Protein AF-A0A8K0Y6X9-F1 (afdb_monomer_lite)

Foldseek 3Di:
DDDDDPDDDPDPDDDDDDDPDDDPPPPDDPPVDQDFQVVCVVVPDQLLRRDDPPQWFWWAFPPPRGIHTHHPVVQVVCVVVNRTHTRD

Structure (mmCIF, N/CA/C/O backbone):
data_AF-A0A8K0Y6X9-F1
#
_entry.id   AF-A0A8K0Y6X9-F1
#
loop_
_atom_site.group_PDB
_atom_site.id
_atom_site.type_symbol
_atom_site.label_atom_id
_atom_site.label_alt_id
_atom_site.label_comp_id
_atom_site.label_asym_id
_atom_site.label_entity_id
_atom_site.label_seq_id
_atom_site.pdbx_PDB_ins_code
_atom_site.Cartn_x
_atom_site.Cartn_y
_atom_site.Cartn_z
_atom_site.occupancy
_atom_site.B_iso_or_equiv
_atom_site.auth_seq_id
_atom_site.auth_comp_id
_atom_site.auth_asym_id
_atom_site.auth_atom_id
_atom_site.pdbx_PDB_model_num
ATOM 1 N N . MET A 1 1 ? 18.172 30.274 48.089 1.00 43.72 1 MET A N 1
ATOM 2 C CA . MET A 1 1 ? 18.317 29.622 46.771 1.00 43.72 1 MET A CA 1
ATOM 3 C C . MET A 1 1 ? 16.951 29.085 46.383 1.00 43.72 1 MET A C 1
ATOM 5 O O . MET A 1 1 ? 16.524 28.102 46.969 1.00 43.72 1 MET A O 1
ATOM 9 N N . ILE A 1 2 ? 16.223 29.774 45.506 1.00 45.84 2 ILE A N 1
ATOM 10 C CA . ILE A 1 2 ? 14.954 29.282 44.953 1.00 45.84 2 ILE A CA 1
ATOM 11 C C . ILE A 1 2 ? 14.959 29.706 43.485 1.00 45.84 2 ILE A C 1
ATOM 13 O O . ILE A 1 2 ? 14.727 30.872 43.179 1.00 45.84 2 ILE A O 1
ATOM 17 N N . SER A 1 3 ? 15.324 28.786 42.595 1.00 39.22 3 SER A N 1
ATOM 18 C CA . SER A 1 3 ? 15.259 29.018 41.153 1.00 39.22 3 SER A CA 1
ATOM 19 C C . SER A 1 3 ? 13.909 28.531 40.648 1.00 39.22 3 SER A C 1
ATOM 21 O O . SER A 1 3 ? 13.661 27.333 40.537 1.00 39.22 3 SER A O 1
ATOM 23 N N . THR A 1 4 ? 13.037 29.499 40.385 1.00 43.03 4 THR A N 1
ATOM 24 C CA . THR A 1 4 ? 11.797 29.389 39.618 1.00 43.03 4 THR A CA 1
ATOM 25 C C . THR A 1 4 ? 12.045 28.634 38.311 1.00 43.03 4 THR A C 1
ATOM 27 O O . THR A 1 4 ? 12.860 29.066 37.500 1.00 43.03 4 THR A O 1
ATOM 30 N N . MET A 1 5 ? 11.337 27.526 38.086 1.00 55.81 5 MET A N 1
ATOM 31 C CA . MET A 1 5 ? 11.278 26.892 36.767 1.00 55.81 5 MET A CA 1
ATOM 32 C C . MET A 1 5 ? 10.154 27.557 35.959 1.00 55.81 5 MET A C 1
ATOM 34 O O . MET A 1 5 ? 8.998 27.478 36.379 1.00 55.81 5 MET A O 1
ATOM 38 N N . PRO A 1 6 ? 10.432 28.221 34.825 1.00 53.25 6 PRO A N 1
ATOM 39 C CA . PRO A 1 6 ? 9.373 28.653 33.927 1.00 53.25 6 PRO A CA 1
ATOM 40 C C . PRO A 1 6 ? 8.766 27.424 33.240 1.00 53.25 6 PRO A C 1
ATOM 42 O O . PRO A 1 6 ? 9.456 26.651 32.578 1.00 53.25 6 PRO A O 1
ATOM 45 N N . SER A 1 7 ? 7.458 27.248 33.425 1.00 45.69 7 SER A N 1
ATOM 46 C CA . SER A 1 7 ? 6.648 26.245 32.738 1.00 45.69 7 SER A CA 1
ATOM 47 C C . SER A 1 7 ? 6.648 26.544 31.235 1.00 45.69 7 SER A C 1
ATOM 49 O O . SER A 1 7 ? 5.969 27.457 30.767 1.00 45.69 7 SER A O 1
ATOM 51 N N . GLY A 1 8 ? 7.477 25.820 30.484 1.00 45.84 8 GLY A N 1
ATOM 52 C CA . GLY A 1 8 ? 7.534 25.890 29.030 1.00 45.84 8 GLY A CA 1
ATOM 53 C C . GLY A 1 8 ? 6.393 25.088 28.417 1.00 45.84 8 GLY A C 1
ATOM 54 O O . GLY A 1 8 ? 6.473 23.868 28.300 1.00 45.84 8 GLY A O 1
ATOM 55 N N . THR A 1 9 ? 5.327 25.769 28.009 1.00 45.66 9 THR A N 1
ATOM 56 C CA . THR A 1 9 ? 4.311 25.223 27.102 1.00 45.66 9 THR A CA 1
ATOM 57 C C . THR A 1 9 ? 4.956 24.859 25.768 1.00 45.66 9 THR A C 1
ATOM 59 O O . THR A 1 9 ? 5.475 25.730 25.073 1.00 45.66 9 THR A O 1
ATOM 62 N N . MET A 1 10 ? 4.902 23.576 25.396 1.00 47.94 10 MET A N 1
ATOM 63 C CA . MET A 1 10 ? 5.293 23.116 24.065 1.00 47.94 10 MET A CA 1
ATOM 64 C C . MET A 1 10 ? 4.287 23.634 23.034 1.00 47.94 10 MET A C 1
ATOM 66 O O . MET A 1 10 ? 3.167 23.138 22.908 1.00 47.94 10 MET A O 1
ATOM 70 N N . T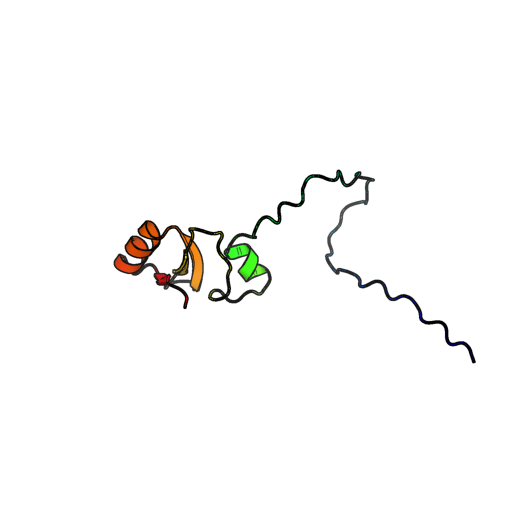HR A 1 11 ? 4.702 24.667 22.312 1.00 43.44 11 THR A N 1
ATOM 71 C CA . THR A 1 11 ? 4.036 25.222 21.140 1.00 43.44 11 THR A CA 1
ATOM 72 C C . THR A 1 11 ? 3.979 24.162 20.040 1.00 43.44 11 THR A C 1
ATOM 74 O O . THR A 1 11 ? 4.981 23.841 19.404 1.00 43.44 11 THR A O 1
ATOM 77 N N . ASN A 1 12 ? 2.785 23.615 19.804 1.00 45.50 12 ASN A N 1
ATOM 78 C CA . ASN A 1 12 ? 2.473 22.888 18.580 1.00 45.50 12 ASN A CA 1
ATOM 79 C C . ASN A 1 12 ? 2.394 23.915 17.443 1.00 45.50 12 ASN A C 1
ATOM 81 O O . ASN A 1 12 ? 1.378 24.581 17.244 1.00 45.50 12 ASN A O 1
ATOM 85 N N . SER A 1 13 ? 3.512 24.105 16.752 1.00 48.09 13 SER A N 1
ATOM 86 C CA . SER A 1 13 ? 3.596 24.964 15.579 1.00 48.09 13 SER A CA 1
ATOM 87 C C . SER A 1 13 ? 2.768 24.377 14.437 1.00 48.09 13 SER A C 1
ATOM 89 O O . SER A 1 13 ? 3.285 23.635 13.608 1.00 48.09 13 SER A O 1
ATOM 91 N N . THR A 1 14 ? 1.498 24.768 14.343 1.00 44.69 14 THR A N 1
ATOM 92 C CA . THR A 1 14 ? 0.793 24.798 13.058 1.00 44.69 14 THR A CA 1
ATOM 93 C C . THR A 1 14 ? 0.313 26.222 12.803 1.00 44.69 14 THR A C 1
ATOM 95 O O . THR A 1 14 ? -0.627 26.706 13.427 1.00 44.69 14 THR A O 1
ATOM 98 N N . MET A 1 15 ? 0.978 26.923 11.885 1.00 47.00 15 MET A N 1
ATOM 99 C CA . MET A 1 15 ? 0.449 28.168 11.333 1.00 47.00 15 MET A CA 1
ATOM 100 C C . MET A 1 15 ? -0.700 27.855 10.370 1.00 47.00 15 MET A C 1
ATOM 102 O O . MET A 1 15 ? -0.494 27.082 9.436 1.00 47.00 15 MET A O 1
ATOM 106 N N . ARG A 1 16 ? -1.840 28.547 10.501 1.00 40.84 16 ARG A N 1
ATOM 107 C CA . ARG A 1 16 ? -2.398 29.405 9.430 1.00 40.84 16 ARG A CA 1
ATOM 108 C C . ARG A 1 16 ? -3.715 30.074 9.849 1.00 40.84 16 ARG A C 1
ATOM 110 O O . ARG A 1 16 ? -4.723 29.415 10.040 1.00 40.84 16 ARG A O 1
ATOM 117 N N . ASN A 1 17 ? -3.647 31.403 9.923 1.00 48.44 17 ASN A N 1
ATOM 118 C CA . ASN A 1 17 ? -4.668 32.403 9.596 1.00 48.44 17 ASN A CA 1
ATOM 119 C C . ASN A 1 17 ? -6.150 32.007 9.788 1.00 48.44 17 ASN A C 1
ATOM 121 O O . ASN A 1 17 ? -6.788 31.490 8.875 1.00 48.44 17 ASN A O 1
ATOM 125 N N . GLY A 1 18 ? -6.711 32.342 10.948 1.00 42.97 18 GLY A N 1
ATOM 126 C CA . GLY A 1 18 ? -8.146 32.273 11.202 1.00 42.97 18 GLY A CA 1
ATOM 127 C C . GLY A 1 18 ? -8.451 32.655 12.643 1.00 42.97 18 GLY A C 1
ATOM 128 O O . GLY A 1 18 ? -7.993 32.002 13.573 1.00 42.97 18 GLY A O 1
ATOM 129 N N . THR A 1 19 ? -9.174 33.751 12.816 1.00 43.53 19 THR A N 1
ATOM 130 C CA . THR A 1 19 ? -9.683 34.303 14.072 1.00 43.53 19 THR A CA 1
ATOM 131 C C . THR A 1 19 ? -10.179 33.204 15.022 1.00 43.53 19 THR A C 1
ATOM 133 O O . THR A 1 19 ? -11.052 32.417 14.653 1.00 43.53 19 THR A O 1
ATOM 136 N N . MET A 1 20 ? -9.647 33.149 16.251 1.00 48.41 20 MET A N 1
ATOM 137 C CA . MET A 1 20 ? -10.181 32.271 17.298 1.00 48.41 20 MET A CA 1
ATOM 138 C C . MET A 1 20 ? -11.567 32.774 17.700 1.00 48.41 20 MET A C 1
ATOM 140 O O . MET A 1 20 ? -11.703 33.645 18.555 1.00 48.41 20 MET A O 1
ATOM 144 N N . THR A 1 21 ? -12.594 32.231 17.054 1.00 46.03 21 THR A N 1
ATOM 145 C CA . THR A 1 21 ? -13.982 32.420 17.469 1.00 46.03 21 THR A CA 1
ATOM 146 C C . THR A 1 21 ? -14.362 31.195 18.284 1.00 46.03 21 THR A C 1
ATOM 148 O O . THR A 1 21 ? -14.293 30.069 17.798 1.00 46.03 21 THR A O 1
ATOM 151 N N . THR A 1 22 ? -14.666 31.435 19.552 1.00 50.06 22 THR A N 1
ATOM 152 C CA . THR A 1 22 ? -15.011 30.493 20.617 1.00 50.06 22 THR A CA 1
ATOM 153 C C . THR A 1 22 ? -15.892 29.340 20.126 1.00 50.06 22 THR A C 1
ATOM 155 O O . THR A 1 22 ? -17.106 29.477 20.002 1.00 50.06 22 THR A O 1
ATOM 158 N N . GLY A 1 23 ? -15.278 28.190 19.853 1.00 44.03 23 GLY A N 1
ATOM 159 C CA . GLY A 1 23 ? -15.966 26.947 19.533 1.00 44.03 23 GLY A CA 1
ATOM 160 C C . GLY A 1 23 ? -15.750 25.956 20.662 1.00 44.03 23 GLY A C 1
ATOM 161 O O . GLY A 1 23 ? -14.647 25.448 20.834 1.00 44.03 23 GLY A O 1
ATOM 162 N N . SER A 1 24 ? -16.801 25.712 21.442 1.00 47.28 24 SER A N 1
ATOM 163 C CA . SER A 1 24 ? -16.886 24.619 22.409 1.00 47.28 24 SER A CA 1
ATOM 164 C C . SER A 1 24 ? -16.385 23.324 21.759 1.00 47.28 24 SER A C 1
ATOM 166 O O . SER A 1 24 ? -17.006 22.828 20.815 1.00 47.28 24 SER A O 1
ATOM 168 N N . MET A 1 25 ? -15.241 22.798 22.213 1.00 51.62 25 MET A N 1
ATOM 169 C CA . MET A 1 25 ? -14.788 21.465 21.818 1.00 51.62 25 MET A CA 1
ATOM 170 C C . MET A 1 25 ? -15.753 20.465 22.445 1.00 51.62 25 MET A C 1
ATOM 172 O O . MET A 1 25 ? -15.605 20.057 23.595 1.00 51.62 25 MET A O 1
ATOM 176 N N . ASN A 1 26 ? -16.800 20.137 21.692 1.00 51.09 26 ASN A N 1
ATOM 177 C CA . ASN A 1 26 ? -17.762 19.126 22.071 1.00 51.09 26 ASN A CA 1
ATOM 178 C C . ASN A 1 26 ? -17.008 17.795 22.193 1.00 51.09 26 ASN A C 1
ATOM 180 O O . ASN A 1 26 ? -16.379 17.343 21.235 1.00 51.09 26 ASN A O 1
ATOM 184 N N . SER A 1 27 ? -17.033 17.224 23.397 1.00 53.22 27 SER A N 1
ATOM 185 C CA . SER A 1 27 ? -16.472 15.922 23.750 1.00 53.22 27 SER A CA 1
ATOM 186 C C . SER A 1 27 ? -17.220 14.824 22.985 1.00 53.22 27 SER A C 1
ATOM 188 O O . SER A 1 27 ? -18.117 14.163 23.500 1.00 53.22 27 SER A O 1
ATOM 190 N N . GLY A 1 28 ? -16.904 14.686 21.700 1.00 43.28 28 GLY A N 1
ATOM 191 C CA . GLY A 1 28 ? -17.349 13.600 20.845 1.00 43.28 28 GLY A CA 1
ATOM 192 C C . GLY A 1 28 ? -16.240 12.564 20.784 1.00 43.28 28 GLY A C 1
ATOM 193 O O . GLY A 1 28 ? -15.152 12.878 20.317 1.00 43.28 28 GLY A O 1
ATOM 194 N N . SER A 1 29 ? -16.522 11.365 21.297 1.00 43.41 29 SER A N 1
ATOM 195 C CA . SER A 1 29 ? -15.713 10.140 21.218 1.00 43.41 29 SER A CA 1
ATOM 196 C C . SER A 1 29 ? -14.545 10.229 20.225 1.00 43.41 29 SER A C 1
ATOM 198 O O . SER A 1 29 ? -14.736 10.134 19.011 1.00 43.41 29 SER A O 1
ATOM 200 N N . MET A 1 30 ? -13.329 10.419 20.747 1.00 49.53 30 MET A N 1
ATOM 201 C CA . MET A 1 30 ? -12.078 10.325 19.991 1.00 49.53 30 MET A CA 1
ATOM 202 C C . MET A 1 30 ? -11.846 8.856 19.618 1.00 49.53 30 MET A C 1
ATOM 204 O O . MET A 1 30 ? -10.935 8.203 20.121 1.00 49.53 30 MET A O 1
ATOM 208 N N . ALA A 1 31 ? -12.695 8.298 18.756 1.00 51.03 31 ALA A N 1
ATOM 209 C CA . ALA A 1 31 ? -12.356 7.092 18.030 1.00 51.03 31 ALA A CA 1
ATOM 210 C C . ALA A 1 31 ? -11.150 7.468 17.169 1.00 51.03 31 ALA A C 1
ATOM 212 O O . ALA A 1 31 ? -11.308 8.164 16.167 1.00 51.03 31 ALA A O 1
ATOM 213 N N . SER A 1 32 ? -9.951 7.096 17.619 1.00 58.25 32 SER A N 1
ATOM 214 C CA . SER A 1 32 ? -8.671 7.346 16.957 1.00 58.25 32 SER A CA 1
ATOM 215 C C . SER A 1 32 ? -8.733 6.839 15.518 1.00 58.25 32 SER A C 1
ATOM 217 O O . SER A 1 32 ? -8.438 5.679 15.233 1.00 58.25 32 SER A O 1
ATOM 219 N N . LYS A 1 33 ? -9.200 7.686 14.599 1.00 73.88 33 LYS A N 1
ATOM 220 C CA . LYS A 1 33 ? -9.392 7.316 13.204 1.00 73.88 33 LYS A CA 1
ATOM 221 C C . LYS A 1 33 ? -8.004 7.213 12.603 1.00 73.88 33 LYS A C 1
ATOM 223 O O . LYS A 1 33 ? -7.334 8.228 12.430 1.00 73.88 33 LYS A O 1
ATOM 228 N N . LEU A 1 34 ? -7.561 5.983 12.350 1.00 83.81 34 LEU A N 1
ATOM 229 C CA . LEU A 1 34 ? -6.258 5.738 11.752 1.00 83.81 34 LEU A CA 1
ATOM 230 C C . LEU A 1 34 ? -6.150 6.571 10.459 1.00 83.81 34 LEU A C 1
ATOM 232 O O . LEU A 1 34 ? -7.030 6.456 9.597 1.00 83.81 34 LEU A O 1
ATOM 236 N N . PRO A 1 35 ? -5.135 7.442 10.326 1.00 87.69 35 PRO A N 1
ATOM 237 C CA . PRO A 1 35 ? -4.980 8.272 9.139 1.00 87.69 35 PRO A CA 1
ATOM 238 C C . PRO A 1 35 ? -4.787 7.402 7.896 1.00 87.69 35 PRO A C 1
ATOM 240 O O . PRO A 1 35 ? -4.250 6.296 7.964 1.00 87.69 35 PRO A O 1
ATOM 243 N N . SER A 1 36 ? -5.213 7.905 6.736 1.00 89.31 36 SER A N 1
ATOM 244 C CA . SER A 1 36 ? -5.030 7.185 5.475 1.00 89.31 36 SER A CA 1
ATOM 245 C C . SER A 1 36 ? -3.537 6.961 5.172 1.00 89.31 36 SER A C 1
ATOM 247 O O . SER A 1 36 ? -2.699 7.747 5.619 1.00 89.31 36 SER A O 1
ATOM 249 N N . PRO A 1 37 ? -3.178 5.941 4.372 1.00 91.12 37 PRO A N 1
ATOM 250 C CA . PRO A 1 37 ? -1.790 5.673 3.987 1.00 91.12 37 PRO A CA 1
ATOM 251 C C . PRO A 1 37 ? -1.031 6.896 3.472 1.00 91.12 37 PRO A C 1
ATOM 253 O O . PRO A 1 37 ? 0.075 7.187 3.915 1.00 91.12 37 PRO A O 1
ATOM 256 N N . GLY A 1 38 ? -1.663 7.665 2.581 1.00 89.31 38 GLY A N 1
ATOM 257 C CA . GLY A 1 38 ? -1.073 8.892 2.051 1.00 89.31 38 GLY A CA 1
ATOM 258 C C . GLY A 1 38 ? -0.863 9.966 3.120 1.00 89.31 38 GLY A C 1
ATOM 259 O O . GLY A 1 38 ? 0.154 10.650 3.092 1.00 89.31 38 GLY A O 1
ATOM 260 N N . ALA A 1 39 ? -1.781 10.089 4.084 1.00 89.25 39 ALA A N 1
ATOM 261 C CA . ALA A 1 39 ? -1.641 11.038 5.186 1.00 89.25 39 ALA A CA 1
ATOM 262 C C . ALA A 1 39 ? -0.514 10.639 6.152 1.00 89.25 39 ALA A C 1
ATOM 264 O O . ALA A 1 39 ? 0.205 11.509 6.632 1.00 89.25 39 ALA A O 1
ATOM 265 N N . GLN A 1 40 ? -0.314 9.340 6.393 1.00 93.25 40 GLN A N 1
ATOM 266 C CA . GLN A 1 40 ? 0.805 8.849 7.203 1.00 93.25 40 GLN A CA 1
ATOM 267 C C . GLN A 1 40 ? 2.149 9.179 6.552 1.00 93.25 40 GLN A C 1
ATOM 269 O O . GLN A 1 40 ? 3.040 9.694 7.225 1.00 93.25 40 GLN A O 1
ATOM 274 N N . VAL A 1 41 ? 2.279 8.957 5.240 1.00 93.19 41 VAL A N 1
ATOM 275 C CA . VAL A 1 41 ? 3.504 9.317 4.508 1.00 93.19 41 VAL A CA 1
ATOM 276 C C . VAL A 1 41 ? 3.724 10.826 4.485 1.00 93.19 41 VAL A C 1
ATOM 278 O O . VAL A 1 41 ? 4.837 11.282 4.726 1.00 93.19 41 VAL A O 1
ATOM 281 N N . ALA A 1 42 ? 2.671 11.619 4.272 1.00 90.69 42 ALA A N 1
ATOM 282 C CA . ALA A 1 42 ? 2.761 13.078 4.336 1.00 90.69 42 ALA A CA 1
ATOM 283 C C . ALA A 1 42 ? 3.174 13.590 5.730 1.00 90.69 42 ALA A C 1
ATOM 285 O O . ALA A 1 42 ? 3.823 14.627 5.832 1.00 90.69 42 ALA A O 1
ATOM 286 N N . ALA A 1 43 ? 2.838 12.851 6.791 1.00 90.50 43 ALA A N 1
ATOM 287 C CA . ALA A 1 43 ? 3.280 13.115 8.159 1.00 90.50 43 ALA A CA 1
ATOM 288 C C . ALA A 1 43 ? 4.714 12.621 8.455 1.00 90.50 43 ALA A C 1
ATOM 290 O O . ALA A 1 43 ? 5.201 12.809 9.567 1.00 90.50 43 ALA A O 1
ATOM 291 N N . GLY A 1 44 ? 5.390 11.996 7.483 1.00 90.94 44 GLY A N 1
ATOM 292 C CA . GLY A 1 44 ? 6.774 11.527 7.593 1.00 90.94 44 GLY A CA 1
ATOM 293 C C . GLY A 1 44 ? 6.938 10.021 7.817 1.00 90.94 44 GLY A C 1
ATOM 294 O O . GLY A 1 44 ? 8.063 9.560 8.008 1.00 90.94 44 GLY A O 1
ATOM 295 N N . ALA A 1 45 ? 5.860 9.229 7.790 1.00 92.12 45 ALA A N 1
ATOM 296 C CA . ALA A 1 45 ? 5.987 7.775 7.834 1.00 92.12 45 ALA A CA 1
ATOM 297 C C . ALA A 1 45 ? 6.632 7.244 6.545 1.00 92.12 45 ALA A C 1
ATOM 299 O O . ALA A 1 45 ? 6.311 7.677 5.439 1.00 92.12 45 ALA A O 1
ATOM 300 N N . GLN A 1 46 ? 7.509 6.250 6.676 1.00 92.00 46 GLN A N 1
ATOM 301 C CA . GLN A 1 46 ? 7.995 5.509 5.514 1.00 92.00 46 GLN A CA 1
ATOM 302 C C . GLN A 1 46 ? 6.839 4.725 4.877 1.00 92.00 46 GLN A C 1
ATOM 304 O O . GLN A 1 46 ? 6.015 4.186 5.622 1.00 92.00 46 GLN A O 1
ATOM 309 N N . PRO A 1 47 ? 6.777 4.597 3.537 1.00 91.75 47 PRO A N 1
ATOM 310 C CA . PRO A 1 47 ? 5.731 3.831 2.860 1.00 91.75 47 PRO A CA 1
ATOM 311 C C . PRO A 1 47 ? 5.544 2.416 3.419 1.00 91.75 47 PRO A C 1
ATOM 313 O O . PRO A 1 47 ? 4.412 1.968 3.552 1.00 91.75 47 PRO A O 1
ATOM 316 N N . THR A 1 48 ? 6.634 1.755 3.821 1.00 92.25 48 THR A N 1
ATOM 317 C CA . THR A 1 48 ? 6.641 0.413 4.427 1.00 92.25 48 THR A CA 1
ATOM 318 C C . THR A 1 48 ? 6.199 0.379 5.892 1.00 92.25 48 THR A C 1
ATOM 320 O O . THR A 1 48 ? 5.828 -0.675 6.387 1.00 92.25 48 THR A O 1
ATOM 323 N N . ASN A 1 49 ? 6.202 1.512 6.603 1.00 92.69 49 ASN A N 1
ATOM 324 C CA . ASN A 1 49 ? 5.783 1.592 8.008 1.00 92.69 49 ASN A CA 1
ATOM 325 C C . ASN A 1 49 ? 4.363 2.159 8.177 1.00 92.69 49 ASN A C 1
ATOM 327 O O . ASN A 1 49 ? 3.930 2.450 9.296 1.00 92.69 49 ASN A O 1
ATOM 331 N N . VAL A 1 50 ? 3.630 2.330 7.075 1.00 93.31 50 VAL A N 1
ATOM 332 C CA . VAL A 1 50 ? 2.227 2.734 7.121 1.00 93.31 50 VAL A CA 1
ATOM 333 C C . VAL A 1 50 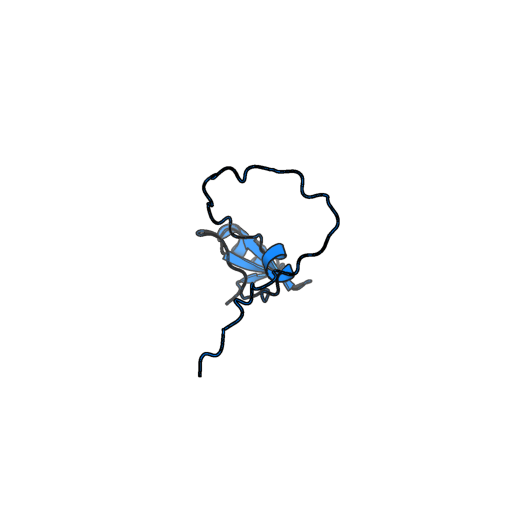? 1.408 1.668 7.841 1.00 93.31 50 VAL A C 1
ATOM 335 O O . VAL A 1 50 ? 1.483 0.478 7.553 1.00 93.31 50 VAL A O 1
ATOM 338 N N . LYS A 1 51 ? 0.585 2.0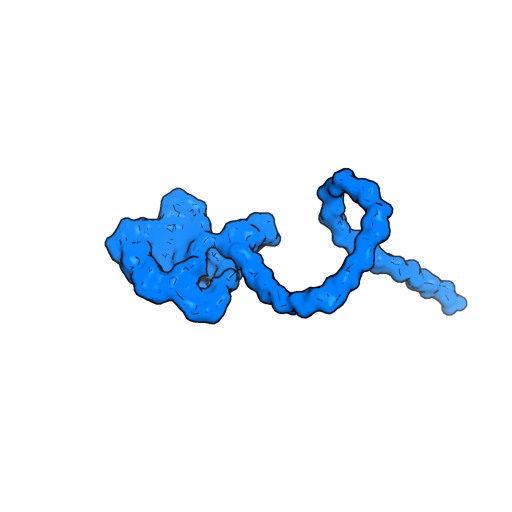99 8.788 1.00 93.38 51 LYS A N 1
ATOM 339 C CA . LYS A 1 51 ? -0.337 1.221 9.499 1.00 93.38 51 LYS A CA 1
ATOM 340 C C . LYS A 1 51 ? -1.651 1.126 8.744 1.00 93.38 51 LYS A C 1
ATOM 342 O O . LYS A 1 51 ? -2.221 2.142 8.342 1.00 93.38 51 LYS A O 1
ATOM 347 N N . CYS A 1 52 ? -2.139 -0.099 8.603 1.00 92.12 52 CYS A N 1
ATOM 348 C CA . CYS A 1 52 ? -3.456 -0.391 8.066 1.00 92.12 52 CYS A CA 1
ATOM 349 C C . CYS A 1 52 ? -4.414 -0.807 9.189 1.00 92.12 52 CYS A C 1
ATOM 351 O O . CYS A 1 52 ? -3.970 -1.375 10.190 1.00 92.12 52 CYS A O 1
ATOM 353 N N . PRO A 1 53 ? -5.724 -0.535 9.049 1.00 91.62 53 PRO A N 1
ATOM 354 C CA . PRO A 1 53 ? -6.722 -1.095 9.950 1.00 91.62 53 PRO A CA 1
ATOM 355 C C . PRO A 1 53 ? -6.721 -2.627 9.890 1.00 91.62 53 PRO A C 1
ATOM 357 O O . PRO A 1 53 ? -6.300 -3.221 8.896 1.00 91.62 53 PRO A O 1
ATOM 360 N N . SER A 1 54 ? -7.250 -3.270 10.929 1.00 89.69 54 SER A N 1
ATOM 361 C CA . SER A 1 54 ? -7.416 -4.725 10.962 1.00 89.69 54 SER A CA 1
ATOM 362 C C . SER A 1 54 ? -8.184 -5.236 9.734 1.00 89.69 54 SER A C 1
ATOM 364 O O . SER A 1 54 ? -9.179 -4.639 9.325 1.00 89.69 54 SER A O 1
ATOM 366 N N . GLY A 1 55 ? -7.717 -6.342 9.146 1.00 89.94 55 GLY A N 1
ATOM 367 C CA . GLY A 1 55 ? -8.291 -6.929 7.926 1.00 89.94 55 GLY A CA 1
ATOM 368 C C . GLY A 1 55 ? -7.801 -6.302 6.612 1.00 89.94 55 GLY A C 1
ATOM 369 O O . GLY A 1 55 ? -8.172 -6.780 5.539 1.00 89.94 55 GLY A O 1
ATOM 370 N N . PHE A 1 56 ? -6.953 -5.272 6.680 1.00 93.88 56 PHE A N 1
ATOM 371 C CA . PHE A 1 56 ? -6.284 -4.683 5.524 1.00 93.88 56 PHE A CA 1
ATOM 372 C C . PHE A 1 56 ? -4.779 -4.941 5.573 1.00 93.88 56 PHE A C 1
ATOM 374 O O . PHE A 1 56 ? -4.152 -4.901 6.629 1.00 93.88 56 PHE A O 1
ATOM 381 N N . TYR A 1 57 ? -4.207 -5.146 4.395 1.00 93.75 57 TYR A N 1
ATOM 382 C CA . TYR A 1 57 ? -2.798 -5.401 4.155 1.00 93.75 57 TYR A CA 1
ATOM 383 C C . TYR A 1 57 ? -2.182 -4.209 3.436 1.00 93.75 57 TYR A C 1
ATOM 385 O O . TYR A 1 57 ? -2.823 -3.575 2.590 1.00 93.75 57 TYR A O 1
ATOM 393 N N . LEU A 1 58 ? -0.939 -3.903 3.793 1.00 94.81 58 LEU A N 1
ATOM 394 C CA . LEU A 1 58 ? -0.170 -2.834 3.181 1.00 94.81 58 LEU A CA 1
ATOM 395 C C . LEU A 1 58 ? 0.461 -3.328 1.876 1.00 94.81 58 LEU A C 1
ATOM 397 O O . LEU A 1 58 ? 1.224 -4.291 1.874 1.00 94.81 58 LEU A O 1
ATOM 401 N N . VAL A 1 59 ? 0.178 -2.626 0.783 1.00 95.62 59 VAL A N 1
ATOM 402 C CA . VAL A 1 59 ? 0.780 -2.857 -0.533 1.00 95.62 59 VAL A CA 1
ATOM 403 C C . VAL A 1 59 ? 1.482 -1.591 -0.992 1.00 95.62 59 VAL A C 1
ATOM 405 O O . VAL A 1 59 ? 0.913 -0.498 -0.919 1.00 95.62 59 VAL A O 1
ATOM 408 N N . ILE A 1 60 ? 2.705 -1.737 -1.493 1.00 95.31 60 ILE A N 1
ATOM 409 C CA . ILE A 1 60 ? 3.492 -0.644 -2.061 1.00 95.31 60 ILE A CA 1
ATOM 410 C C . ILE A 1 60 ? 3.379 -0.690 -3.577 1.00 95.31 60 ILE A C 1
ATOM 412 O O . ILE A 1 60 ? 3.687 -1.701 -4.203 1.00 95.31 60 ILE A O 1
ATOM 416 N N . ASN A 1 61 ? 2.934 0.412 -4.175 1.00 94.38 61 ASN A N 1
ATOM 417 C CA . ASN A 1 61 ? 2.892 0.551 -5.623 1.00 94.38 61 ASN A CA 1
ATOM 418 C C . ASN A 1 61 ? 4.311 0.551 -6.220 1.00 94.38 61 ASN A C 1
ATOM 420 O O . ASN A 1 61 ? 5.164 1.327 -5.790 1.00 94.38 61 ASN A O 1
ATOM 424 N N . ASN A 1 62 ? 4.541 -0.251 -7.259 1.00 94.19 62 ASN A N 1
ATOM 425 C CA . ASN A 1 62 ? 5.861 -0.405 -7.882 1.00 94.19 62 ASN A CA 1
ATOM 426 C C . ASN A 1 62 ? 6.296 0.808 -8.725 1.00 94.19 62 ASN A C 1
ATOM 428 O O . ASN A 1 62 ? 7.486 1.021 -8.926 1.00 94.19 62 ASN A O 1
ATOM 432 N N . SER A 1 63 ? 5.354 1.600 -9.242 1.00 93.62 63 SER A N 1
ATOM 433 C CA . SER A 1 63 ? 5.632 2.733 -10.135 1.00 93.62 63 SER A CA 1
ATOM 434 C C . SER A 1 63 ? 5.919 4.040 -9.398 1.00 93.62 63 SER A C 1
ATOM 436 O O . SER A 1 63 ? 6.642 4.885 -9.917 1.00 93.62 63 SER A O 1
ATOM 438 N N . ASN A 1 64 ? 5.311 4.257 -8.230 1.00 91.62 64 ASN A N 1
ATOM 439 C CA . ASN A 1 64 ? 5.383 5.538 -7.515 1.00 91.62 64 ASN A CA 1
ATOM 440 C C . ASN A 1 64 ? 5.612 5.404 -6.004 1.00 91.62 64 ASN A C 1
ATOM 442 O O . ASN A 1 64 ? 5.510 6.399 -5.285 1.00 91.62 64 ASN A O 1
ATOM 446 N N . SER A 1 65 ? 5.883 4.191 -5.518 1.00 90.81 65 SER A N 1
ATOM 447 C CA . SER A 1 65 ? 6.147 3.892 -4.106 1.00 90.81 65 SER A CA 1
ATOM 448 C C . SER A 1 65 ? 5.030 4.328 -3.150 1.00 90.81 65 SER A C 1
ATOM 450 O O . SER A 1 65 ? 5.259 4.486 -1.949 1.00 90.81 65 SER A O 1
ATOM 452 N N . ARG A 1 66 ? 3.804 4.543 -3.653 1.00 92.12 66 ARG A N 1
ATOM 453 C CA . ARG A 1 66 ? 2.673 4.950 -2.816 1.00 92.12 66 ARG A CA 1
ATOM 454 C C . ARG A 1 66 ? 2.099 3.740 -2.081 1.00 92.12 66 ARG A C 1
ATOM 456 O O . ARG A 1 66 ? 1.768 2.746 -2.730 1.00 92.12 66 ARG A O 1
ATOM 463 N N . PRO A 1 67 ? 1.915 3.837 -0.757 1.00 94.69 67 PRO A N 1
ATOM 464 C CA . PRO A 1 67 ? 1.287 2.780 0.014 1.00 94.69 67 PRO A CA 1
ATOM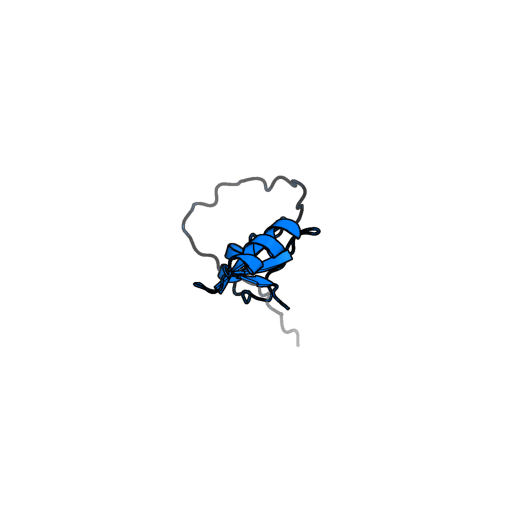 465 C C . PRO A 1 67 ? -0.235 2.801 -0.145 1.00 94.69 67 PRO A C 1
ATOM 467 O O . PRO A 1 67 ? -0.861 3.866 -0.198 1.00 94.69 67 PRO A O 1
ATOM 470 N N . ALA A 1 68 ? -0.836 1.617 -0.151 1.00 94.31 68 ALA A N 1
ATOM 471 C CA . ALA A 1 68 ? -2.276 1.415 -0.116 1.00 94.31 68 ALA A CA 1
ATOM 472 C C . ALA A 1 68 ? -2.630 0.301 0.875 1.00 94.31 68 ALA A C 1
ATOM 474 O O . ALA A 1 68 ? -1.984 -0.741 0.902 1.00 94.31 68 ALA A O 1
ATOM 475 N N . CYS A 1 69 ? -3.680 0.520 1.665 1.00 94.56 69 CYS A N 1
ATOM 476 C CA . CYS A 1 69 ? -4.279 -0.522 2.492 1.00 94.56 69 CYS A CA 1
ATOM 477 C C . CYS A 1 69 ? -5.396 -1.183 1.694 1.00 94.56 69 CYS A C 1
ATOM 479 O O . CYS A 1 69 ? -6.363 -0.517 1.317 1.00 94.56 69 CYS A O 1
ATOM 481 N N . VAL A 1 70 ? -5.266 -2.476 1.432 1.00 94.81 70 VAL A N 1
ATOM 482 C CA . VAL A 1 70 ? -6.211 -3.238 0.610 1.00 94.81 70 VAL A CA 1
ATOM 483 C C . VAL A 1 70 ? -6.576 -4.551 1.295 1.00 94.81 70 VAL A C 1
ATOM 485 O O . VAL A 1 70 ? -5.898 -4.988 2.216 1.00 94.81 70 VAL A O 1
ATOM 488 N N . THR A 1 71 ? -7.661 -5.195 0.877 1.00 95.75 71 THR A N 1
ATOM 489 C CA . THR A 1 71 ? -8.000 -6.532 1.394 1.00 95.75 71 THR A CA 1
ATOM 490 C C . THR A 1 71 ? -7.032 -7.586 0.853 1.00 95.75 71 THR A C 1
ATOM 492 O O . THR A 1 71 ? -6.407 -7.371 -0.186 1.00 95.75 71 THR A O 1
ATOM 495 N N . GLN A 1 72 ? -6.959 -8.753 1.498 1.00 93.06 72 GLN A N 1
ATOM 496 C CA . GLN A 1 72 ? -6.112 -9.863 1.039 1.00 93.06 72 GLN A CA 1
ATOM 497 C C . GLN A 1 72 ? -6.394 -10.259 -0.421 1.00 93.06 72 GLN A C 1
ATOM 499 O O . GLN A 1 72 ? -5.466 -10.440 -1.202 1.00 93.06 72 GLN A O 1
ATOM 504 N N . ASN A 1 73 ? -7.667 -10.330 -0.824 1.00 95.50 73 ASN A N 1
ATOM 505 C CA . ASN A 1 73 ? -8.028 -10.678 -2.202 1.00 95.50 73 ASN A CA 1
ATOM 506 C C . ASN A 1 73 ? -7.540 -9.617 -3.204 1.00 95.50 73 ASN A C 1
ATOM 508 O O . ASN A 1 73 ? -7.022 -9.933 -4.272 1.00 95.50 73 ASN A O 1
ATOM 512 N N . THR A 1 74 ? -7.667 -8.338 -2.843 1.00 95.25 74 THR A N 1
ATOM 513 C CA . THR A 1 74 ? -7.166 -7.234 -3.668 1.00 95.25 74 THR A CA 1
ATOM 514 C C . THR A 1 74 ? -5.643 -7.244 -3.751 1.00 95.25 74 THR A C 1
ATOM 516 O O . THR A 1 74 ? -5.114 -7.017 -4.833 1.00 95.25 74 THR A O 1
ATOM 519 N N . MET A 1 75 ? -4.943 -7.538 -2.652 1.00 94.06 75 MET A N 1
ATOM 520 C CA . MET A 1 75 ? -3.484 -7.672 -2.633 1.00 94.06 75 MET A CA 1
ATOM 521 C C . MET A 1 75 ? -3.020 -8.695 -3.671 1.00 94.06 75 MET A C 1
ATOM 523 O O . MET A 1 75 ? -2.244 -8.338 -4.552 1.00 94.06 75 MET A O 1
ATOM 527 N N . SER A 1 76 ? -3.580 -9.909 -3.655 1.00 93.44 76 SER A N 1
ATOM 528 C CA . SER A 1 76 ? -3.221 -10.955 -4.622 1.00 93.44 76 SER A CA 1
ATOM 529 C C . SER A 1 76 ? -3.467 -10.530 -6.073 1.00 93.44 76 SER A C 1
ATOM 531 O O . SER A 1 76 ? -2.652 -10.813 -6.949 1.00 93.44 76 SER A O 1
ATOM 533 N N . VAL A 1 77 ? -4.558 -9.805 -6.344 1.00 96.38 77 VAL A N 1
ATOM 534 C CA . VAL A 1 77 ? -4.846 -9.275 -7.689 1.00 96.38 77 VAL A CA 1
ATOM 535 C C . VAL A 1 77 ? -3.848 -8.187 -8.098 1.00 96.38 77 VAL A C 1
ATOM 537 O O . VAL A 1 77 ? -3.445 -8.141 -9.259 1.00 96.38 77 VAL A O 1
ATOM 540 N N . LEU A 1 78 ? -3.454 -7.301 -7.181 1.00 95.06 78 LEU A N 1
ATOM 541 C CA . LEU A 1 78 ? -2.502 -6.222 -7.460 1.00 95.06 78 LEU A CA 1
ATOM 542 C C . LEU A 1 78 ? -1.083 -6.756 -7.687 1.00 95.06 78 LEU A C 1
ATOM 544 O O . LEU A 1 78 ? -0.408 -6.286 -8.604 1.00 95.06 78 LEU A O 1
ATOM 548 N N . GLU A 1 79 ? -0.666 -7.757 -6.915 1.00 92.75 79 GLU A N 1
ATOM 549 C CA . GLU A 1 79 ? 0.618 -8.443 -7.085 1.00 92.75 79 GLU A CA 1
ATOM 550 C C . GLU A 1 79 ? 0.669 -9.220 -8.402 1.00 92.75 79 GLU A C 1
ATOM 552 O O . GLU A 1 79 ? 1.592 -9.029 -9.193 1.00 92.75 79 GLU A O 1
ATOM 557 N N . ALA A 1 80 ? -0.366 -10.011 -8.709 1.00 95.56 80 ALA A N 1
ATOM 558 C CA . ALA A 1 80 ? -0.447 -10.763 -9.964 1.00 95.56 80 ALA A CA 1
ATOM 559 C C . ALA A 1 80 ? -0.450 -9.856 -11.209 1.00 95.56 80 ALA A C 1
ATOM 561 O O . ALA A 1 80 ? -0.032 -10.270 -12.288 1.00 95.56 80 ALA A O 1
ATOM 562 N N . ARG A 1 81 ? -0.918 -8.610 -11.065 1.00 95.44 81 ARG A N 1
ATOM 563 C CA . ARG A 1 81 ? -0.911 -7.589 -12.125 1.00 95.44 81 ARG A CA 1
ATOM 564 C C . ARG A 1 81 ? 0.358 -6.734 -12.142 1.00 95.44 81 ARG A C 1
ATOM 566 O O . ARG A 1 81 ? 0.443 -5.814 -12.951 1.00 95.44 81 ARG A O 1
ATOM 573 N N . GLY A 1 82 ? 1.313 -6.988 -11.247 1.00 94.44 82 GLY A N 1
ATOM 574 C CA . GLY A 1 82 ? 2.564 -6.234 -11.146 1.00 94.44 82 GLY A CA 1
ATOM 575 C C . GLY A 1 82 ? 2.399 -4.789 -10.665 1.00 94.44 82 GLY A C 1
ATOM 576 O O . GLY A 1 82 ? 3.336 -3.997 -10.777 1.00 94.44 82 GLY A O 1
ATOM 577 N N . TRP A 1 83 ? 1.229 -4.423 -10.130 1.00 94.19 83 TRP A N 1
ATOM 578 C CA . TRP A 1 83 ? 0.954 -3.060 -9.664 1.00 94.19 83 TRP A CA 1
ATOM 579 C C . TRP A 1 83 ? 1.733 -2.719 -8.389 1.00 94.19 83 TRP A C 1
ATOM 581 O O . TRP A 1 83 ? 2.123 -1.567 -8.189 1.00 94.19 83 TRP A O 1
ATOM 591 N N . GLY A 1 84 ? 1.969 -3.711 -7.532 1.00 94.12 84 GLY A N 1
ATOM 592 C CA . GLY A 1 84 ? 2.656 -3.532 -6.261 1.00 94.12 84 GLY A CA 1
ATOM 593 C C . GLY A 1 84 ? 3.091 -4.846 -5.627 1.00 94.12 84 GLY A C 1
ATOM 594 O O . GLY A 1 84 ? 2.910 -5.908 -6.218 1.00 94.12 84 GLY A O 1
ATOM 595 N N . HIS A 1 85 ? 3.649 -4.747 -4.425 1.00 93.00 85 HIS A N 1
ATOM 596 C CA . HIS A 1 85 ? 4.054 -5.875 -3.585 1.00 93.00 85 HIS A CA 1
ATOM 597 C C . HIS A 1 85 ? 3.641 -5.637 -2.128 1.00 93.00 85 HIS A C 1
ATOM 599 O O . HIS A 1 85 ? 3.550 -4.482 -1.691 1.00 93.00 85 HIS A O 1
ATOM 605 N N . ALA A 1 86 ? 3.379 -6.710 -1.381 1.00 88.94 86 ALA A N 1
ATOM 606 C CA . ALA A 1 86 ? 3.175 -6.640 0.060 1.00 88.94 86 ALA A CA 1
ATOM 607 C C . ALA A 1 86 ? 4.397 -6.015 0.753 1.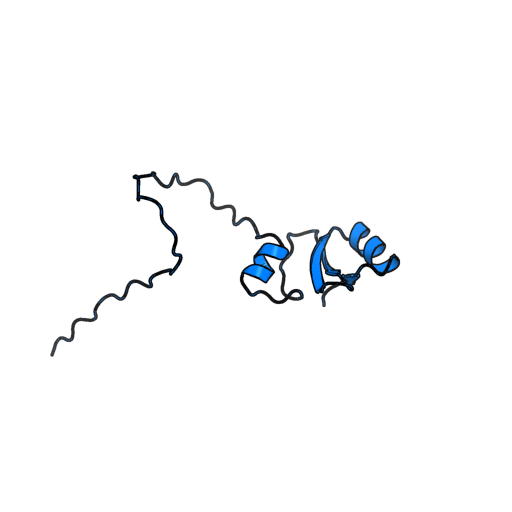00 88.94 86 ALA A C 1
ATOM 609 O O . ALA A 1 86 ? 5.543 -6.374 0.471 1.00 88.94 86 ALA A O 1
ATOM 610 N N . ALA A 1 87 ? 4.148 -5.065 1.653 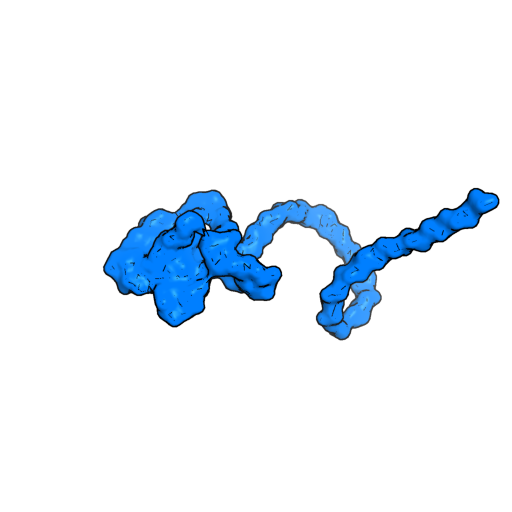1.00 82.94 87 ALA A N 1
ATOM 611 C CA . ALA A 1 87 ? 5.203 -4.546 2.514 1.00 82.94 87 ALA A CA 1
ATOM 612 C C . ALA A 1 87 ? 5.599 -5.604 3.568 1.00 82.94 87 ALA A C 1
ATOM 614 O O . ALA A 1 87 ? 4.710 -6.313 4.051 1.00 82.94 87 ALA A O 1
ATOM 615 N N . PRO A 1 88 ? 6.898 -5.713 3.905 1.00 67.12 88 PRO A N 1
ATOM 616 C CA . PRO A 1 88 ? 7.400 -6.648 4.913 1.00 67.12 88 PRO A CA 1
ATOM 617 C C . PRO A 1 88 ? 6.952 -6.304 6.340 1.00 67.12 88 PRO A C 1
ATOM 619 O O . PRO A 1 88 ? 6.656 -5.116 6.613 1.00 67.12 88 PRO A O 1
#

pLDDT: mean 75.53, std 21.99, range [39.22, 96.38]

Sequence (88 aa):
MISTMPSGTMTNSTMRNGTMTTGSMNSGSMASKLPSPGAQVAAGAQPTNVKCPSGFYLVINNSNSRPACVTQNTMSVLEARGWGHAAP

Secondary structure (DSSP, 8-state):
---PPP---------------------------PPPHHHHHHTT--GGG----TT-EEEEETTT--EEEE-HHHHHHHHHTTSEEE--

Radius of gyration: 20.66 Å; chains: 1; bounding box: 36×45×59 Å